Protein AF-A0A261CG06-F1 (afdb_monomer)

InterPro domains:
  IPR005098 Domain of unknown function DUF281 [PF03436] (12-65)

Organism: NCBI:txid1503980

Radius of gyration: 13.2 Å; Cα contacts (8 Å, |Δi|>4): 210; chains: 1; bounding box: 26×25×39 Å

Structure (mmCIF, N/CA/C/O backbone):
data_AF-A0A261CG06-F1
#
_entry.id   AF-A0A261CG06-F1
#
loop_
_atom_site.group_PDB
_atom_site.id
_atom_site.type_symbol
_atom_site.label_atom_id
_at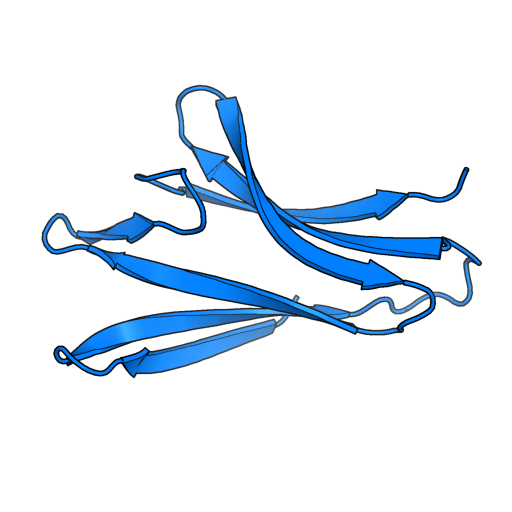om_site.label_alt_id
_atom_site.label_comp_id
_atom_site.label_asym_id
_atom_site.label_entity_id
_atom_site.label_seq_id
_atom_site.pdbx_PDB_ins_code
_atom_site.Cartn_x
_atom_site.Cartn_y
_atom_site.Cartn_z
_atom_site.occupancy
_atom_site.B_iso_or_equiv
_atom_site.auth_seq_id
_atom_site.auth_comp_id
_atom_site.auth_asym_id
_atom_site.auth_atom_id
_atom_site.pdbx_PDB_model_num
ATOM 1 N N . MET A 1 1 ? -4.821 -7.051 -10.053 1.00 80.75 1 MET A N 1
ATOM 2 C CA . MET A 1 1 ? -4.502 -6.889 -8.620 1.00 80.75 1 MET A CA 1
ATOM 3 C C . MET A 1 1 ? -4.859 -8.190 -7.924 1.00 80.75 1 MET A C 1
ATOM 5 O O . MET A 1 1 ? -5.881 -8.767 -8.279 1.00 80.75 1 MET A O 1
ATOM 9 N N . LEU A 1 2 ? -4.009 -8.671 -7.021 1.00 84.88 2 LEU A N 1
ATOM 10 C CA . LEU A 1 2 ? -4.233 -9.887 -6.234 1.00 84.88 2 LEU A CA 1
ATOM 11 C C . LEU A 1 2 ? -4.317 -9.522 -4.749 1.00 84.88 2 LEU A C 1
ATOM 13 O O . LEU A 1 2 ? -3.579 -8.646 -4.303 1.00 84.88 2 LEU A O 1
ATOM 17 N N . TYR A 1 3 ? -5.187 -10.208 -4.009 1.00 86.25 3 TYR A N 1
ATOM 18 C CA . TYR A 1 3 ? -5.370 -10.032 -2.570 1.00 86.25 3 TYR A CA 1
ATOM 19 C C . TYR A 1 3 ? -5.077 -11.346 -1.861 1.00 86.25 3 TYR A C 1
ATOM 21 O O . TYR A 1 3 ? -5.667 -12.373 -2.198 1.00 86.25 3 TYR A O 1
ATOM 29 N N . LEU A 1 4 ? -4.178 -11.307 -0.884 1.00 85.94 4 LEU A N 1
ATOM 30 C CA . LEU A 1 4 ? -3.857 -12.445 -0.034 1.00 85.94 4 LEU A CA 1
ATOM 31 C C . LEU A 1 4 ? -4.074 -12.056 1.421 1.00 85.94 4 LEU A C 1
ATOM 33 O O . LEU A 1 4 ? -3.519 -11.070 1.899 1.00 85.94 4 LEU A O 1
ATOM 37 N N . GLU A 1 5 ? -4.889 -12.839 2.116 1.00 83.88 5 GLU A N 1
ATOM 38 C CA . GLU A 1 5 ? -5.190 -12.627 3.527 1.00 83.88 5 GLU A CA 1
ATOM 39 C C . GLU A 1 5 ? -4.269 -13.489 4.395 1.00 83.88 5 GLU A C 1
ATOM 41 O O . GLU A 1 5 ? -4.033 -14.663 4.105 1.00 83.88 5 GLU A O 1
ATOM 46 N N . GLY A 1 6 ? -3.763 -12.906 5.474 1.00 81.31 6 GLY A N 1
ATOM 47 C CA . GLY A 1 6 ? -2.920 -13.553 6.468 1.00 81.31 6 GLY A CA 1
ATOM 48 C C . GLY A 1 6 ? -3.314 -13.149 7.885 1.00 81.31 6 GLY A C 1
ATOM 49 O O . GLY A 1 6 ? -4.205 -12.327 8.104 1.00 81.31 6 GLY A O 1
ATOM 50 N N . VAL A 1 7 ? -2.642 -13.744 8.866 1.00 77.31 7 VAL A N 1
ATOM 51 C CA . VAL A 1 7 ? -2.797 -13.402 10.283 1.00 77.31 7 VAL A CA 1
ATOM 52 C C . VAL A 1 7 ? -1.496 -12.756 10.751 1.00 77.31 7 VAL A C 1
ATOM 54 O O . VAL A 1 7 ? -0.451 -13.404 10.741 1.00 77.31 7 VAL A O 1
ATOM 57 N N . GLY A 1 8 ? -1.569 -11.484 11.128 1.00 66.94 8 GLY A N 1
ATOM 58 C CA . GLY A 1 8 ? -0.466 -10.693 11.660 1.00 66.94 8 GLY A CA 1
ATOM 59 C C . GLY A 1 8 ? -0.124 -11.024 13.121 1.00 66.94 8 GLY A C 1
ATOM 60 O O . GLY A 1 8 ? -0.808 -11.832 13.763 1.00 66.94 8 GLY A O 1
ATOM 61 N N . PRO A 1 9 ? 0.928 -10.392 13.675 1.00 61.88 9 PRO A N 1
ATOM 62 C CA . PRO A 1 9 ? 1.508 -10.730 14.980 1.00 61.88 9 PRO A CA 1
ATOM 63 C C . PRO A 1 9 ? 0.524 -10.637 16.161 1.00 61.88 9 PRO A C 1
ATOM 65 O O . PRO A 1 9 ? 0.621 -11.441 17.086 1.00 61.88 9 PRO A O 1
ATOM 68 N N . ASP A 1 10 ? -0.485 -9.763 16.083 1.00 67.44 10 ASP A N 1
ATOM 69 C CA . ASP A 1 10 ? -1.514 -9.592 17.124 1.00 67.44 10 ASP A CA 1
ATOM 70 C C . ASP A 1 10 ? -2.811 -10.369 16.843 1.00 67.44 10 ASP A C 1
ATOM 72 O O . ASP A 1 10 ? -3.874 -10.055 17.374 1.00 67.44 10 ASP A O 1
ATOM 76 N N . ARG A 1 11 ? -2.750 -11.381 15.966 1.00 67.62 11 ARG A N 1
ATOM 77 C CA . ARG A 1 11 ? -3.920 -12.051 15.366 1.00 67.62 11 ARG A CA 1
ATOM 78 C C . ARG A 1 11 ? -4.799 -11.135 14.519 1.00 67.62 11 ARG A C 1
ATOM 80 O O . ARG A 1 11 ? -5.900 -11.532 14.136 1.00 67.62 11 ARG A O 1
ATOM 87 N N . CYS A 1 12 ? -4.315 -9.938 14.202 1.00 73.19 12 CYS A N 1
ATOM 88 C CA . CYS A 1 12 ? -5.036 -9.058 13.312 1.00 73.19 12 CYS A CA 1
ATOM 89 C C . CYS A 1 12 ? -4.930 -9.554 11.871 1.00 73.19 12 CYS A C 1
ATOM 91 O O . CYS A 1 12 ? -3.881 -10.039 11.454 1.00 73.19 12 CYS A O 1
ATOM 93 N N . LYS A 1 13 ? -6.017 -9.466 11.107 1.00 79.12 13 LYS A N 1
ATOM 94 C CA . LYS A 1 13 ? -6.025 -9.908 9.714 1.00 79.12 13 LYS A CA 1
ATOM 95 C C . LYS A 1 13 ? -5.178 -8.945 8.881 1.00 79.12 13 LYS A C 1
ATOM 97 O O . LYS A 1 13 ? -5.521 -7.771 8.760 1.00 79.12 13 LYS A O 1
ATOM 102 N N . GLU A 1 14 ? -4.075 -9.431 8.327 1.00 85.31 14 GLU A N 1
ATOM 103 C CA . GLU A 1 14 ? -3.259 -8.674 7.377 1.00 85.31 14 GLU A CA 1
ATOM 104 C C . GLU A 1 14 ? -3.717 -9.000 5.960 1.00 85.31 14 GLU A C 1
ATOM 106 O O . GLU A 1 14 ? -4.053 -10.144 5.650 1.00 85.31 14 GLU A O 1
ATOM 111 N N . VAL A 1 15 ? -3.730 -8.001 5.086 1.00 89.25 15 VAL A N 1
ATOM 112 C CA . VAL A 1 15 ? -3.996 -8.195 3.662 1.00 89.25 15 VAL A CA 1
ATOM 113 C C . VAL A 1 15 ? -2.797 -7.687 2.887 1.00 89.25 15 VAL A C 1
ATOM 115 O O . VAL A 1 15 ? -2.418 -6.523 2.992 1.00 89.25 15 VAL A O 1
ATOM 118 N N . THR A 1 16 ? -2.195 -8.571 2.100 1.00 91.94 16 THR A N 1
ATOM 119 C CA . THR A 1 16 ? -1.183 -8.197 1.115 1.00 91.94 16 THR A CA 1
ATOM 120 C C . THR A 1 16 ? -1.869 -7.995 -0.226 1.00 91.94 16 THR A C 1
ATOM 122 O O . THR A 1 16 ? -2.577 -8.872 -0.724 1.00 91.94 16 THR A O 1
ATOM 125 N N . VAL A 1 17 ? -1.668 -6.814 -0.795 1.00 92.12 17 VAL A N 1
ATOM 126 C CA . VAL A 1 17 ? -2.207 -6.396 -2.083 1.00 92.12 17 VAL A CA 1
ATOM 127 C C . VAL A 1 17 ? -1.057 -6.366 -3.071 1.00 92.12 17 VAL A C 1
ATOM 129 O O . VAL A 1 17 ? -0.130 -5.578 -2.907 1.00 92.12 17 VAL A O 1
ATOM 132 N N . THR A 1 18 ? -1.122 -7.182 -4.117 1.00 94.12 18 THR A N 1
ATOM 133 C CA . THR A 1 18 ? -0.111 -7.190 -5.178 1.00 94.12 18 THR A CA 1
ATOM 134 C C . THR A 1 18 ? -0.654 -6.488 -6.419 1.00 94.12 18 THR A C 1
ATOM 136 O O . THR A 1 18 ? -1.648 -6.906 -7.031 1.00 94.12 18 THR A O 1
ATOM 139 N N . CYS A 1 19 ? 0.026 -5.419 -6.820 1.00 92.31 19 CYS A N 1
ATOM 140 C CA . CYS A 1 19 ? -0.137 -4.785 -8.118 1.00 92.31 19 CYS A CA 1
ATOM 141 C C . CYS A 1 19 ? 0.849 -5.411 -9.098 1.00 92.31 19 CYS A C 1
ATOM 143 O O . CYS A 1 19 ? 2.057 -5.355 -8.888 1.00 92.31 19 CYS A O 1
ATOM 145 N N . THR A 1 20 ? 0.325 -5.989 -10.177 1.00 89.06 20 THR A N 1
ATOM 146 C CA . THR A 1 20 ? 1.113 -6.566 -11.269 1.00 89.06 20 THR A CA 1
ATOM 147 C C . THR A 1 20 ? 0.864 -5.758 -12.526 1.00 89.06 20 THR A C 1
ATOM 149 O O . THR A 1 20 ? -0.284 -5.530 -12.911 1.00 89.06 20 THR A O 1
ATOM 152 N N . LYS A 1 21 ? 1.946 -5.335 -13.163 1.00 83.50 21 LYS A N 1
ATOM 153 C CA . LYS A 1 21 ? 1.954 -4.717 -14.478 1.00 83.50 21 LYS A CA 1
ATOM 154 C C . LYS A 1 21 ? 1.903 -5.820 -15.534 1.00 83.50 21 LYS A C 1
ATOM 156 O O . LYS A 1 21 ? 2.738 -6.718 -15.523 1.00 83.50 21 LYS A O 1
ATOM 161 N N . THR A 1 22 ? 0.913 -5.761 -16.416 1.00 74.69 22 THR A N 1
ATOM 162 C CA . THR A 1 22 ? 0.712 -6.743 -17.497 1.00 74.69 22 THR A CA 1
ATOM 163 C C . THR A 1 22 ? 1.299 -6.302 -18.832 1.00 74.69 22 THR A C 1
ATOM 165 O O . THR A 1 22 ? 1.373 -7.109 -19.752 1.00 74.69 22 THR A O 1
ATOM 168 N N . ASP A 1 23 ? 1.719 -5.040 -18.934 1.00 71.88 23 ASP A N 1
ATOM 169 C CA . ASP A 1 23 ? 2.084 -4.407 -20.199 1.00 71.88 23 ASP A CA 1
ATOM 170 C C . ASP A 1 23 ? 3.564 -3.995 -20.181 1.00 71.88 23 ASP A C 1
ATOM 172 O O . ASP A 1 23 ? 4.049 -3.495 -19.165 1.00 71.88 23 ASP A O 1
ATOM 176 N N . ASP A 1 24 ? 4.264 -4.084 -21.315 1.00 69.25 24 ASP A N 1
ATOM 177 C CA . ASP A 1 24 ? 5.680 -3.679 -21.472 1.00 69.25 24 ASP A CA 1
ATOM 178 C C . ASP A 1 24 ? 5.905 -2.149 -21.471 1.00 69.25 24 ASP A C 1
ATOM 180 O O . ASP A 1 24 ? 6.947 -1.642 -21.887 1.00 69.25 24 ASP A O 1
ATOM 184 N N . ILE A 1 25 ? 4.929 -1.370 -21.000 1.00 70.75 25 ILE A N 1
ATOM 185 C CA . ILE A 1 25 ? 5.009 0.095 -20.960 1.00 70.75 25 IL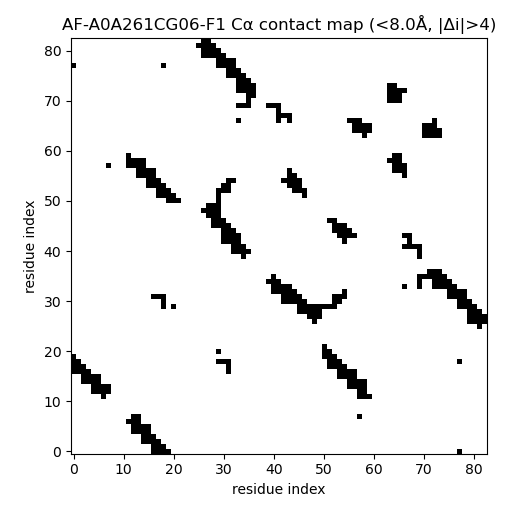E A CA 1
ATOM 186 C C . ILE A 1 25 ? 6.144 0.494 -20.010 1.00 70.75 25 ILE A C 1
ATOM 188 O O . ILE A 1 25 ? 6.095 0.091 -18.859 1.00 70.75 25 ILE A O 1
ATOM 192 N N . PRO A 1 26 ? 7.127 1.326 -20.378 1.00 68.75 26 PRO A N 1
ATOM 193 C CA . PRO A 1 26 ? 8.345 1.559 -19.590 1.00 68.75 26 PRO A CA 1
ATOM 194 C C . PRO A 1 26 ? 8.158 2.384 -18.299 1.00 68.75 26 PRO A C 1
ATOM 196 O O . PRO A 1 26 ? 9.135 2.919 -17.789 1.00 68.75 26 PRO A O 1
ATOM 199 N N . CYS A 1 27 ? 6.940 2.493 -17.749 1.00 74.88 27 CYS A N 1
ATOM 200 C CA . CYS A 1 27 ? 6.681 3.217 -16.502 1.00 74.88 27 CYS A CA 1
ATOM 201 C C . CYS A 1 27 ? 7.665 2.781 -15.417 1.00 74.88 27 CYS A C 1
ATOM 203 O O . CYS A 1 27 ? 7.747 1.585 -15.100 1.00 74.88 27 CYS A O 1
ATOM 205 N N . ARG A 1 28 ? 8.419 3.758 -14.907 1.00 82.88 28 ARG A N 1
ATOM 206 C CA . ARG A 1 28 ? 9.557 3.541 -14.020 1.00 82.88 28 ARG A CA 1
ATOM 207 C C . ARG A 1 28 ? 9.104 3.200 -12.612 1.00 82.88 28 ARG A C 1
ATOM 209 O O . ARG A 1 28 ? 9.796 2.431 -11.962 1.00 82.88 28 ARG A O 1
ATOM 216 N N . ILE A 1 29 ? 7.960 3.717 -12.166 1.00 90.38 29 ILE A N 1
ATOM 217 C CA . ILE A 1 29 ? 7.454 3.513 -10.805 1.00 90.38 29 ILE A CA 1
ATOM 218 C C . ILE A 1 29 ? 6.084 2.842 -10.859 1.00 90.38 29 ILE A C 1
ATOM 220 O O . ILE A 1 29 ? 5.198 3.272 -11.602 1.00 90.38 29 ILE A O 1
ATOM 224 N N . LEU A 1 30 ? 5.908 1.804 -10.045 1.00 92.81 30 LEU A N 1
ATOM 225 C CA . LEU A 1 30 ? 4.625 1.166 -9.770 1.00 92.81 30 LEU A CA 1
ATOM 226 C C . LEU A 1 30 ? 4.329 1.290 -8.275 1.00 92.81 30 LEU A C 1
ATOM 228 O O . LEU A 1 30 ? 5.201 1.029 -7.446 1.00 92.81 30 LEU A O 1
ATOM 232 N N . SER A 1 31 ? 3.100 1.658 -7.920 1.00 94.75 31 SER A N 1
ATOM 233 C CA . SER A 1 31 ? 2.709 1.866 -6.526 1.00 94.75 31 SER A CA 1
ATOM 234 C C . SER A 1 31 ? 1.343 1.268 -6.210 1.00 94.75 31 SER A C 1
ATOM 236 O O . SER A 1 31 ? 0.442 1.270 -7.049 1.00 94.75 31 SER A O 1
ATOM 238 N N . VAL A 1 32 ? 1.177 0.797 -4.974 1.00 96.25 32 VAL A N 1
ATOM 239 C CA . VAL A 1 32 ? -0.132 0.504 -4.379 1.00 96.25 32 VAL A CA 1
ATOM 240 C C . VAL A 1 32 ? -0.557 1.725 -3.573 1.00 96.25 32 VAL A C 1
ATOM 242 O O . VAL A 1 32 ? 0.180 2.161 -2.689 1.00 96.25 32 VAL A O 1
ATOM 245 N N . VAL A 1 33 ? -1.730 2.271 -3.872 1.00 96.31 33 VAL A N 1
ATOM 246 C CA . VAL A 1 33 ? -2.292 3.443 -3.191 1.00 96.31 33 VAL A CA 1
ATOM 247 C C . VAL A 1 33 ? -3.597 3.042 -2.518 1.00 96.31 33 VAL A C 1
ATOM 249 O O . VAL A 1 33 ? -4.429 2.388 -3.150 1.00 96.31 33 VAL A O 1
ATOM 252 N N . GLY A 1 34 ? -3.746 3.409 -1.247 1.00 96.06 34 GLY A N 1
ATOM 253 C CA . GLY A 1 34 ? -4.994 3.297 -0.494 1.00 96.06 34 GLY A CA 1
ATOM 254 C C . GLY A 1 34 ? -5.662 4.658 -0.345 1.00 96.06 34 GLY A C 1
ATOM 255 O O . GLY A 1 34 ? -4.958 5.658 -0.213 1.00 96.06 34 GLY A O 1
ATOM 256 N N . GLU A 1 35 ? -6.992 4.677 -0.368 1.00 96.56 35 GLU A N 1
ATOM 257 C CA . GLU A 1 35 ? -7.830 5.874 -0.238 1.00 96.56 35 GLU A CA 1
ATOM 258 C C . GLU A 1 35 ? -8.956 5.642 0.781 1.00 96.56 35 GLU A C 1
ATOM 260 O O . GLU A 1 35 ? -9.482 4.525 0.893 1.00 96.56 35 GLU A O 1
ATOM 265 N N . ASN A 1 36 ? -9.318 6.687 1.527 1.00 95.25 36 ASN A N 1
ATOM 266 C CA . ASN A 1 36 ? -10.450 6.682 2.456 1.00 95.25 36 ASN A CA 1
ATOM 267 C C . ASN A 1 36 ? -11.656 7.442 1.864 1.00 95.25 36 ASN A C 1
ATOM 269 O O . ASN A 1 36 ? -11.610 7.964 0.750 1.00 95.25 36 ASN A O 1
ATOM 273 N N . ALA A 1 37 ? -12.761 7.493 2.610 1.00 93.56 37 ALA A N 1
ATOM 274 C CA . ALA A 1 37 ? -13.970 8.201 2.182 1.00 93.56 37 ALA A CA 1
ATOM 275 C C . ALA A 1 37 ? -13.826 9.739 2.177 1.00 93.56 37 ALA A C 1
ATOM 277 O O . ALA A 1 37 ? -14.669 10.419 1.597 1.00 93.56 37 ALA A O 1
ATOM 278 N N . GLU A 1 38 ? -12.776 10.272 2.809 1.00 95.25 38 GLU A N 1
ATOM 279 C CA . GLU A 1 38 ? -12.439 11.703 2.837 1.00 95.25 38 GLU A CA 1
ATOM 280 C C . GLU A 1 38 ? -11.568 12.121 1.638 1.00 95.25 38 GLU A C 1
ATOM 282 O O . GLU A 1 38 ? -11.134 13.265 1.564 1.00 95.25 38 GLU A O 1
ATOM 287 N N . GLU A 1 39 ? -11.337 11.206 0.687 1.00 90.69 39 GLU A N 1
ATOM 288 C CA . GLU A 1 39 ? -10.466 11.388 -0.484 1.00 90.69 39 GLU A CA 1
ATOM 289 C C . GLU A 1 39 ? -8.979 11.609 -0.132 1.00 90.69 39 GLU A C 1
ATOM 291 O O . GLU A 1 39 ? -8.171 11.972 -0.994 1.00 90.69 39 GLU A O 1
ATOM 296 N N . ASP A 1 40 ? -8.587 11.313 1.110 1.00 96.12 40 ASP A N 1
ATOM 297 C CA . ASP A 1 40 ? -7.187 11.218 1.504 1.00 96.12 40 ASP A CA 1
ATOM 298 C C . ASP A 1 40 ? -6.573 9.925 0.967 1.00 96.12 40 ASP A C 1
ATOM 300 O O . ASP A 1 40 ? -7.229 8.884 0.860 1.00 96.12 40 ASP A O 1
ATOM 304 N N . TYR A 1 41 ? -5.277 9.978 0.657 1.00 95.38 41 TYR A N 1
ATOM 305 C CA . TYR A 1 41 ? -4.547 8.856 0.081 1.00 95.38 41 TYR A CA 1
ATOM 306 C C . TYR A 1 41 ? -3.215 8.586 0.780 1.00 95.38 41 TYR A C 1
ATOM 308 O O . TYR A 1 41 ? -2.562 9.473 1.329 1.00 95.38 41 TYR A O 1
ATOM 316 N N . THR A 1 42 ? -2.769 7.333 0.706 1.00 97.06 42 THR A N 1
ATOM 317 C CA . THR A 1 42 ? -1.447 6.909 1.177 1.00 97.06 42 THR A CA 1
ATOM 318 C C . THR A 1 42 ? -0.817 5.898 0.227 1.00 97.06 42 THR A C 1
ATOM 320 O O . THR A 1 42 ? -1.508 5.100 -0.410 1.00 97.06 42 THR A O 1
ATOM 323 N N . VAL A 1 43 ? 0.514 5.909 0.133 1.00 96.50 43 VAL A N 1
ATOM 324 C CA . VAL A 1 43 ? 1.268 4.912 -0.634 1.00 96.50 43 VAL A CA 1
ATOM 325 C C . VAL A 1 43 ? 1.589 3.738 0.282 1.00 96.50 43 VAL A C 1
ATOM 327 O O . VAL A 1 43 ? 2.367 3.862 1.224 1.00 96.50 43 VAL A O 1
ATOM 330 N N . LEU A 1 44 ? 1.003 2.583 -0.019 1.00 95.56 44 LEU A N 1
ATOM 331 C CA . LEU A 1 44 ? 1.176 1.344 0.744 1.00 95.56 44 LEU A CA 1
ATOM 332 C C . LEU A 1 44 ? 2.416 0.558 0.308 1.00 95.56 44 LEU A C 1
ATOM 334 O O . LEU A 1 44 ? 2.922 -0.274 1.057 1.00 95.56 44 LEU A O 1
ATOM 338 N N . GLY A 1 45 ? 2.891 0.814 -0.910 1.00 95.12 45 GLY A N 1
ATOM 339 C CA . GLY A 1 45 ? 4.096 0.217 -1.464 1.00 95.12 45 GLY A CA 1
ATOM 340 C C . GLY A 1 45 ? 4.482 0.876 -2.778 1.00 95.12 45 GLY A C 1
ATOM 341 O O . GLY A 1 45 ? 3.616 1.313 -3.536 1.00 95.12 45 GLY A O 1
ATOM 342 N N . THR A 1 46 ? 5.782 0.951 -3.047 1.00 94.75 46 THR A N 1
ATOM 343 C CA . THR A 1 46 ? 6.327 1.490 -4.295 1.00 94.75 46 THR A CA 1
ATOM 344 C C . THR A 1 46 ? 7.543 0.685 -4.733 1.00 94.75 46 THR A C 1
ATOM 346 O O . THR A 1 46 ? 8.296 0.189 -3.893 1.00 94.75 46 THR A O 1
ATOM 349 N N . ALA A 1 47 ? 7.721 0.528 -6.039 1.00 92.56 47 ALA A N 1
ATOM 350 C CA . ALA A 1 47 ? 8.859 -0.169 -6.612 1.00 92.56 47 ALA A CA 1
ATOM 351 C C . ALA A 1 47 ? 9.260 0.456 -7.954 1.00 92.56 47 ALA A C 1
ATOM 353 O O . ALA A 1 47 ? 8.400 0.851 -8.746 1.00 92.56 47 ALA A O 1
ATOM 354 N N . GLU A 1 48 ? 10.571 0.527 -8.204 1.00 90.62 48 GLU A N 1
ATOM 355 C CA . GLU A 1 48 ? 11.125 1.031 -9.462 1.00 90.62 48 GLU A CA 1
ATOM 356 C C . GLU A 1 48 ? 11.550 -0.101 -10.395 1.00 90.62 48 GLU A C 1
ATOM 358 O O . GLU A 1 48 ? 12.202 -1.050 -9.965 1.00 90.62 48 GLU A O 1
ATOM 363 N N . ASN A 1 49 ? 11.269 0.040 -11.691 1.00 84.62 49 ASN A N 1
ATOM 364 C CA . ASN A 1 49 ? 11.681 -0.899 -12.739 1.00 84.62 49 ASN A CA 1
ATOM 365 C C . ASN A 1 49 ? 11.266 -2.356 -12.455 1.00 84.62 49 ASN A C 1
ATOM 367 O O . ASN A 1 49 ? 11.956 -3.295 -12.853 1.00 84.62 49 ASN A O 1
ATOM 371 N N . THR A 1 50 ? 10.137 -2.557 -11.767 1.00 86.19 50 THR A N 1
ATOM 372 C CA . THR A 1 50 ? 9.597 -3.885 -11.455 1.00 86.19 50 THR A CA 1
ATOM 373 C C . THR A 1 50 ? 8.291 -4.150 -12.200 1.00 86.19 50 THR A C 1
ATOM 375 O O . THR A 1 50 ? 7.577 -3.239 -12.625 1.00 86.19 50 THR A O 1
ATOM 378 N N . ALA A 1 51 ? 7.961 -5.434 -12.349 1.00 87.19 51 ALA A N 1
ATOM 379 C CA . ALA A 1 51 ? 6.655 -5.867 -12.841 1.00 87.19 51 ALA A CA 1
ATOM 380 C C . ALA A 1 51 ? 5.605 -5.951 -11.721 1.00 87.19 51 ALA A C 1
ATOM 382 O O . ALA A 1 51 ? 4.409 -6.000 -11.999 1.00 87.19 51 ALA A O 1
ATOM 383 N N . THR A 1 52 ? 6.036 -5.991 -10.458 1.00 90.94 52 THR A N 1
ATOM 384 C CA . THR A 1 52 ? 5.158 -6.183 -9.304 1.00 90.94 52 THR A CA 1
ATOM 385 C C . THR A 1 52 ? 5.550 -5.294 -8.137 1.00 90.94 52 THR A C 1
ATOM 387 O O . THR A 1 52 ? 6.735 -5.097 -7.864 1.00 90.94 52 THR A O 1
ATOM 390 N N . VAL A 1 53 ? 4.549 -4.822 -7.406 1.00 94.81 53 VAL A N 1
ATOM 391 C CA . VAL A 1 53 ? 4.706 -4.138 -6.122 1.00 94.81 53 VAL A CA 1
ATOM 392 C C . VAL A 1 53 ? 3.646 -4.646 -5.157 1.00 94.81 53 VAL A C 1
ATOM 394 O O . VAL A 1 53 ? 2.523 -4.952 -5.563 1.00 94.81 53 VAL A O 1
ATOM 397 N N . GLU A 1 54 ? 4.008 -4.740 -3.885 1.00 95.06 54 GLU A N 1
ATOM 398 C CA . GLU A 1 54 ? 3.104 -5.147 -2.818 1.00 95.06 54 GLU A CA 1
ATOM 399 C C . GLU A 1 54 ? 2.829 -3.977 -1.880 1.00 95.06 54 GLU A C 1
ATOM 401 O O . GLU A 1 54 ? 3.727 -3.196 -1.574 1.00 95.06 54 GLU A O 1
ATOM 406 N N . GLY A 1 55 ? 1.587 -3.871 -1.422 1.00 94.56 55 GLY A N 1
ATOM 407 C CA . GLY A 1 55 ? 1.163 -2.994 -0.341 1.00 94.56 55 GLY A CA 1
ATOM 408 C C . GLY A 1 55 ? 0.527 -3.825 0.765 1.00 94.56 55 GLY A C 1
ATOM 409 O O . GLY A 1 55 ? -0.122 -4.836 0.488 1.00 94.56 55 GLY A O 1
ATOM 410 N N . LYS A 1 56 ? 0.719 -3.413 2.017 1.00 92.81 56 LYS A N 1
ATOM 411 C CA . LYS A 1 56 ? 0.152 -4.106 3.179 1.00 92.81 56 LYS A CA 1
ATOM 412 C C . LYS A 1 56 ? -0.953 -3.281 3.812 1.00 92.81 56 LYS A C 1
ATOM 414 O O . LYS A 1 56 ? -0.804 -2.075 3.994 1.00 92.81 56 LYS A O 1
ATOM 419 N N . LEU A 1 57 ? -2.027 -3.966 4.170 1.00 93.06 57 LEU A N 1
ATOM 420 C CA . LEU A 1 57 ? -3.114 -3.449 4.979 1.00 93.06 57 LEU A CA 1
ATOM 421 C C . LEU A 1 57 ? -3.239 -4.263 6.258 1.00 93.06 57 LEU A C 1
ATOM 423 O O . LEU A 1 57 ? -3.050 -5.482 6.257 1.00 93.06 57 LEU A O 1
ATOM 427 N N . THR A 1 58 ? -3.657 -3.588 7.315 1.00 91.81 58 THR A N 1
ATOM 428 C CA . THR A 1 58 ? -3.929 -4.190 8.614 1.00 91.81 58 THR A CA 1
ATOM 429 C C . THR A 1 58 ? -5.384 -3.933 8.958 1.00 91.81 58 THR A C 1
ATOM 431 O O . THR A 1 58 ? -5.813 -2.781 9.031 1.00 91.81 58 THR A O 1
ATOM 434 N N . CYS A 1 59 ? -6.158 -4.997 9.171 1.00 87.94 59 CYS A N 1
ATOM 435 C CA . CYS A 1 59 ? -7.505 -4.874 9.721 1.00 87.94 59 CYS A CA 1
ATOM 436 C C . CYS A 1 59 ? -7.435 -4.150 11.073 1.00 87.94 59 CYS A C 1
ATOM 438 O O . CYS A 1 59 ? -6.444 -4.238 11.790 1.00 87.94 59 CYS A O 1
ATOM 440 N N . GLN A 1 60 ? -8.459 -3.401 11.427 1.00 86.75 60 GLN A N 1
ATOM 441 C CA . GLN A 1 60 ? -8.571 -2.723 12.709 1.00 86.75 60 GLN A CA 1
ATOM 442 C C . GLN A 1 60 ? -9.713 -3.348 13.515 1.00 86.75 60 GLN A C 1
ATOM 444 O O . GLN A 1 60 ? -10.525 -4.114 12.988 1.00 86.75 60 GLN A O 1
ATOM 449 N N . ASN A 1 61 ? -9.778 -3.038 14.811 1.00 84.44 61 ASN A N 1
ATOM 450 C CA . ASN A 1 61 ? -10.830 -3.556 15.694 1.00 84.44 61 ASN A CA 1
ATOM 451 C C . ASN A 1 61 ? -12.225 -3.001 15.361 1.00 84.44 61 ASN A C 1
ATOM 453 O O . ASN A 1 61 ? -13.223 -3.599 15.755 1.00 84.44 61 ASN A O 1
ATOM 457 N N . ASP A 1 62 ? -12.297 -1.877 14.645 1.00 85.50 62 ASP A N 1
ATOM 458 C CA . ASP A 1 62 ? -13.538 -1.282 14.136 1.00 85.50 62 ASP A CA 1
ATOM 459 C C . ASP A 1 62 ? -14.041 -1.941 12.835 1.00 85.50 62 ASP A C 1
ATOM 461 O O . ASP A 1 62 ? -15.106 -1.587 12.332 1.00 85.50 62 ASP A O 1
ATOM 465 N N . GLY A 1 63 ? -13.308 -2.930 12.310 1.00 84.31 63 GLY A N 1
ATOM 466 C CA . GLY A 1 63 ? -13.644 -3.643 11.079 1.00 84.31 63 GLY A CA 1
ATOM 467 C C . GLY A 1 63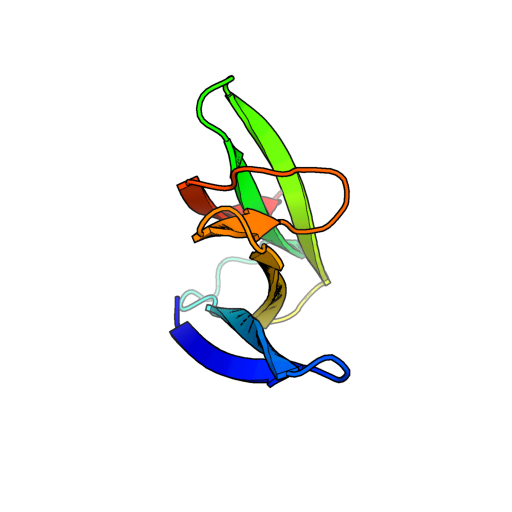 ? -13.167 -2.958 9.797 1.00 84.31 63 GLY A C 1
ATOM 468 O O . GLY A 1 63 ? -13.451 -3.464 8.711 1.00 84.31 63 GLY A O 1
ATOM 469 N N . THR A 1 64 ? -12.437 -1.846 9.895 1.00 90.25 64 THR A N 1
ATOM 470 C CA . THR A 1 64 ? -11.841 -1.155 8.746 1.00 90.25 64 THR A CA 1
ATOM 471 C C . THR A 1 64 ? -10.410 -1.620 8.475 1.00 90.25 64 THR A C 1
ATOM 473 O O . THR A 1 64 ? -9.795 -2.313 9.288 1.00 90.25 64 THR A O 1
ATOM 476 N N . TYR A 1 65 ? -9.857 -1.261 7.316 1.00 91.81 65 TYR A N 1
ATOM 477 C CA . TYR A 1 65 ? -8.443 -1.472 7.009 1.00 91.81 65 TYR A CA 1
ATOM 478 C C . TYR A 1 65 ? -7.648 -0.181 7.200 1.00 91.81 65 TYR A C 1
ATOM 480 O O . TYR A 1 65 ? -8.116 0.905 6.869 1.00 91.81 65 TYR A O 1
ATOM 488 N N . SER A 1 66 ? -6.415 -0.303 7.682 1.00 94.00 66 SER A N 1
ATOM 489 C CA . SER A 1 66 ? -5.437 0.785 7.725 1.00 94.00 66 SER A CA 1
ATOM 490 C C . SER A 1 66 ? -4.150 0.390 7.009 1.00 94.00 66 SER A C 1
ATOM 492 O O . SER A 1 66 ? -3.878 -0.792 6.781 1.00 94.00 66 SER A O 1
ATOM 494 N N . GLY A 1 67 ? -3.345 1.384 6.656 1.00 93.25 67 GLY A N 1
ATOM 495 C CA . GLY A 1 67 ? -2.027 1.185 6.072 1.00 93.25 67 GLY A CA 1
ATOM 496 C 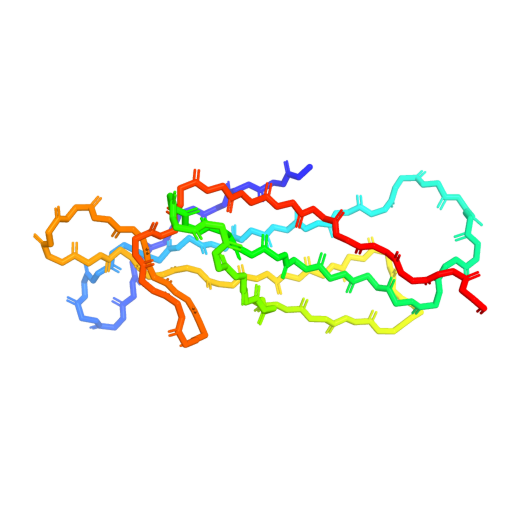C . GLY A 1 67 ? -1.281 2.507 5.947 1.00 93.25 67 GLY A C 1
ATOM 497 O O . GLY A 1 67 ? -1.891 3.558 5.768 1.00 93.25 67 GLY A O 1
ATOM 498 N N . GLY A 1 68 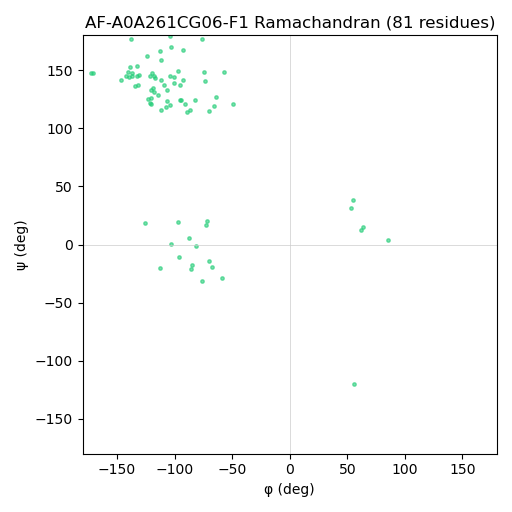? 0.047 2.474 6.078 1.00 89.19 68 GLY A N 1
ATOM 499 C CA . GLY A 1 68 ? 0.847 3.699 6.129 1.00 89.19 68 GLY A CA 1
ATOM 500 C C . GLY A 1 68 ? 0.365 4.635 7.243 1.00 89.19 68 GLY A C 1
ATOM 501 O O . GLY A 1 68 ? 0.374 4.265 8.414 1.00 89.19 68 GLY A O 1
ATOM 502 N N . THR A 1 69 ? -0.057 5.841 6.865 1.00 91.62 69 THR A N 1
ATOM 503 C CA . THR A 1 69 ? -0.617 6.857 7.774 1.00 91.62 69 THR A CA 1
ATOM 504 C C . THR A 1 69 ? -2.140 6.969 7.704 1.00 91.62 69 THR A C 1
ATOM 506 O O . THR A 1 69 ? -2.701 7.817 8.391 1.00 91.62 69 THR A O 1
ATOM 509 N N . LEU A 1 70 ? -2.803 6.170 6.862 1.00 95.94 70 LEU A N 1
ATOM 510 C CA . LEU A 1 70 ? -4.231 6.291 6.575 1.00 95.94 70 LEU A CA 1
ATOM 511 C C . LEU A 1 70 ? -5.019 5.157 7.237 1.00 95.94 70 LEU A C 1
ATOM 513 O O . LEU A 1 70 ? -4.655 3.980 7.147 1.00 95.94 70 LEU A O 1
ATOM 517 N N . THR A 1 71 ? -6.110 5.522 7.898 1.00 94.88 71 THR A N 1
ATOM 518 C CA . THR A 1 71 ? -7.116 4.610 8.454 1.00 94.88 71 THR A CA 1
ATOM 519 C C . THR A 1 71 ? -8.352 4.595 7.567 1.00 94.88 71 THR A C 1
ATOM 521 O O . THR A 1 71 ? -8.476 5.416 6.661 1.00 94.88 71 THR A O 1
ATOM 524 N N . GLU A 1 72 ? -9.269 3.660 7.823 1.00 94.38 72 GLU A N 1
ATOM 525 C CA . GLU A 1 72 ? -10.552 3.592 7.113 1.00 94.38 72 GLU A CA 1
ATOM 526 C C . GLU A 1 72 ? -10.389 3.519 5.584 1.00 94.38 72 GLU A C 1
ATOM 528 O O . GLU A 1 72 ? -11.146 4.113 4.815 1.00 94.38 72 GLU A O 1
ATOM 533 N N . ILE A 1 73 ? -9.374 2.776 5.129 1.0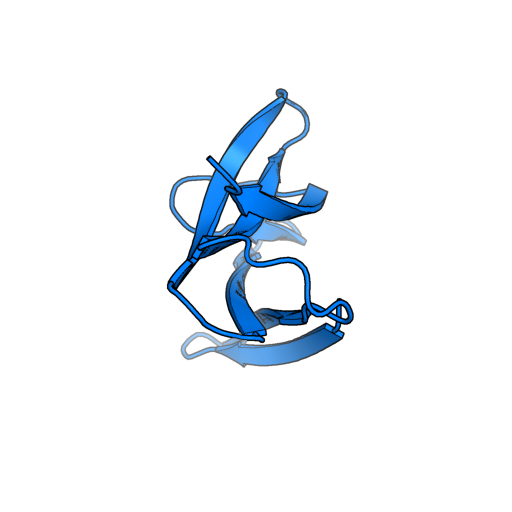0 95.06 73 ILE A N 1
ATOM 534 C CA . ILE A 1 73 ? -9.102 2.564 3.708 1.00 95.06 73 ILE A CA 1
ATOM 535 C C . ILE A 1 73 ? -10.258 1.761 3.113 1.00 95.06 73 ILE A C 1
ATOM 537 O O . ILE A 1 73 ? -10.517 0.622 3.508 1.00 95.06 73 ILE A O 1
ATOM 541 N N . THR A 1 74 ? -10.937 2.359 2.137 1.00 92.88 74 THR A N 1
ATOM 542 C CA . THR A 1 74 ? -12.094 1.773 1.443 1.00 92.88 74 THR A CA 1
ATOM 543 C C . THR A 1 74 ? -11.798 1.453 -0.017 1.00 92.88 74 THR A C 1
ATOM 545 O O . THR A 1 74 ? -12.476 0.613 -0.611 1.00 92.88 74 THR A O 1
ATOM 548 N N . LEU A 1 75 ? -10.768 2.076 -0.595 1.00 93.44 75 LEU A N 1
ATOM 549 C CA . LEU A 1 75 ? -10.388 1.907 -1.991 1.00 93.44 75 LEU A CA 1
ATOM 550 C C . LEU A 1 75 ? -8.890 1.636 -2.126 1.00 93.44 75 LEU A C 1
ATOM 552 O O . LEU A 1 75 ? -8.061 2.147 -1.375 1.00 93.44 75 LEU A O 1
ATOM 556 N N . LEU A 1 76 ? -8.552 0.817 -3.119 1.00 94.12 76 LEU A N 1
ATOM 557 C CA . LEU A 1 76 ? -7.181 0.495 -3.492 1.00 94.12 76 LEU A CA 1
ATOM 558 C C . LEU A 1 76 ? -7.012 0.647 -4.994 1.00 94.12 76 LEU A C 1
ATOM 560 O O . LEU A 1 76 ? -7.829 0.149 -5.773 1.00 94.12 76 LEU A O 1
ATOM 564 N N . ARG A 1 77 ? -5.899 1.247 -5.410 1.00 92.69 77 ARG A N 1
ATOM 565 C CA . ARG A 1 77 ? -5.522 1.323 -6.822 1.00 92.69 77 ARG A CA 1
ATOM 566 C C . ARG A 1 77 ? -4.039 1.076 -7.038 1.00 92.69 77 ARG A C 1
ATOM 568 O O . ARG A 1 77 ? -3.203 1.364 -6.186 1.00 92.69 77 ARG A O 1
ATOM 575 N N . CYS A 1 78 ? -3.722 0.580 -8.229 1.00 92.38 78 CYS A N 1
ATOM 576 C CA . CYS A 1 78 ? -2.357 0.578 -8.731 1.00 92.38 78 CYS A CA 1
ATOM 577 C C . CYS A 1 78 ? -2.100 1.917 -9.430 1.00 92.38 78 CYS A C 1
ATOM 579 O O . CYS A 1 78 ? -2.738 2.213 -10.442 1.00 92.38 78 CYS A O 1
ATOM 581 N N . ALA A 1 79 ? -1.181 2.719 -8.901 1.00 91.25 79 ALA A N 1
ATOM 582 C CA . ALA A 1 79 ? -0.698 3.926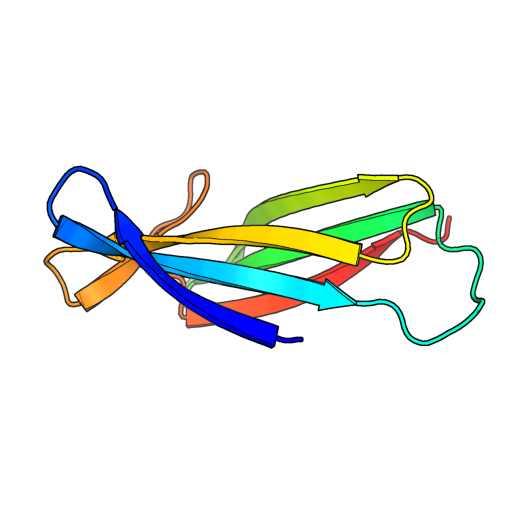 -9.559 1.00 91.25 79 ALA A CA 1
ATOM 583 C C . ALA A 1 79 ? 0.609 3.628 -10.301 1.00 91.25 79 ALA A C 1
ATOM 585 O O . ALA A 1 79 ? 1.384 2.758 -9.900 1.00 91.25 79 ALA A O 1
ATOM 586 N N . ARG A 1 80 ? 0.845 4.340 -11.401 1.00 87.38 80 ARG A N 1
ATOM 587 C CA . ARG A 1 80 ? 2.070 4.229 -12.194 1.00 87.38 80 ARG A CA 1
ATOM 588 C C . ARG A 1 80 ? 2.585 5.615 -12.540 1.00 87.38 80 ARG A C 1
ATOM 590 O O . ARG A 1 80 ? 1.790 6.460 -12.946 1.00 87.38 80 ARG A O 1
ATOM 597 N N . ASP A 1 81 ? 3.890 5.810 -12.405 1.00 87.62 81 ASP A N 1
ATOM 598 C CA . ASP A 1 81 ? 4.583 6.993 -12.911 1.00 87.62 81 ASP A CA 1
ATOM 599 C C . ASP A 1 81 ? 5.391 6.602 -14.151 1.00 87.62 81 ASP A C 1
ATOM 601 O O . ASP A 1 81 ? 6.190 5.657 -14.129 1.00 87.62 81 ASP A O 1
ATOM 605 N N . CYS A 1 82 ? 5.119 7.297 -15.251 1.00 81.69 82 CYS A N 1
ATOM 606 C CA . CYS A 1 82 ? 5.671 7.024 -16.575 1.00 81.69 82 CYS A CA 1
ATOM 607 C C . CYS A 1 82 ? 6.352 8.260 -17.178 1.00 81.69 82 CYS A C 1
ATOM 609 O O . CYS A 1 82 ? 6.475 8.328 -18.401 1.00 81.69 82 CYS A O 1
ATOM 611 N N . THR A 1 83 ? 6.694 9.239 -16.334 1.00 72.94 83 THR A N 1
ATOM 612 C CA . THR A 1 83 ? 7.381 10.469 -16.741 1.00 72.94 83 THR A CA 1
ATOM 613 C C . THR A 1 83 ? 8.804 10.233 -17.236 1.00 72.94 83 THR A C 1
ATOM 615 O O . THR A 1 83 ? 9.450 9.242 -16.817 1.00 72.94 83 THR A O 1
#

Secondary structure (DSSP, 8-state):
-EEEEEE-TTS-EEEEEEEE--S----SEEEEEEE-TTS-EEEEEEEES-SEEEEEEEE-TTS-EEETTEEEE-EEEEEEE--

Sequence (83 aa):
MLYLEGVGPDRCKEVTVTCTKTDDIPCRILSVVGENAEEDYTVLGTAENTATVEGKLTCQNDGTYSG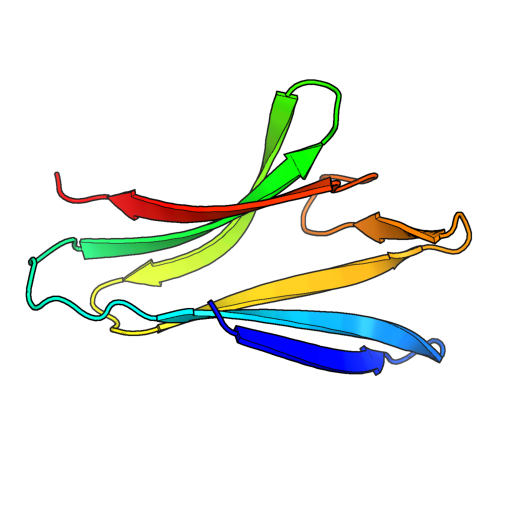GTLTEITLLRCARDCT

Mean predicted aligned error: 5.04 Å

pLDDT: mean 87.66, std 8.64, range [61.88, 97.06]

Nearest PDB structures (foldseek):
  3sbw-assembly2_A  TM=4.707E-01  e=2.827E-01  Mus musculus
  3iy2-assembly1_B  TM=4.624E-01  e=2.983E-01  Mus musculus
  8vuj-assembly1_I  TM=3.745E-01  e=6.325E-01  Homo sapiens
  1bgx-assembly1_H  TM=4.565E-01  e=2.294E+00  Mus musculus
  8vur-assembly1_H  TM=3.635E-01  e=9.773E+00  Homo sapiens

Solvent-accessible surface 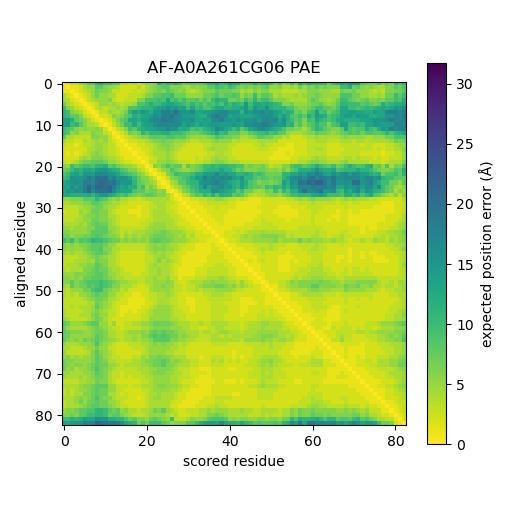area (backbone atoms only — not comparable to full-atom values): 4674 Å² total; per-residue (Å²): 116,48,82,46,81,48,73,39,98,86,70,37,47,27,36,43,37,36,38,64,63,91,64,92,66,83,43,44,34,38,29,29,33,36,27,30,93,86,74,49,74,34,72,39,22,72,35,69,77,58,57,58,29,56,18,54,33,37,48,46,96,87,74,38,30,26,35,81,92,41,61,54,42,74,45,76,46,73,47,73,44,67,129

Foldseek 3Di:
DDWDWDQDPVRWIKIKDKDFAPDPQQFFKKFKKFAAPVRDIDTQWMDGPDRMIIGMWTQDPVRAIDGDPDTRGDDIDIDTHRD